Protein AF-A0A967CZX8-F1 (afdb_monomer)

Sequence (151 aa):
MRGDSVEERRFKGPIRGQLIFALLFLALSILLISQLGDQTKWIKKTKFAAQPRLWPMIALTGMVFFTGLHLWRLPRRRILQVDLQEAKRWLQVVEYCVWFIAYVWVVPNLGYLISTLIFLPALAYRAGYHNKKMMTYAAGIGFSIVVIFKS

Mean predicted aligned error: 8.64 Å

Foldseek 3Di:
DDPQDPLNVPDPDDLAQLQVVLVVQLVVLVVQLVCLVVPADADPPDDPVPGPSNVNNVVSVCSNVVSVVCNVPRSDDDDDPRSVVVVVVVVVVVVVVVLVVVLVVCCVPVNQLVSQLPSQLVVCVVVPVPDPVVSVVSNVVSNVVCVVVVD

Nearest PDB structures (foldseek):
  7nna-assembly1_A  TM=1.765E-01  e=7.119E+00  Klebsiella pneumoniae

Structure (mmCIF, N/CA/C/O backbone):
data_AF-A0A967CZX8-F1
#
_entry.id   AF-A0A967CZX8-F1
#
loop_
_atom_site.group_PDB
_atom_site.id
_atom_site.type_symbol
_atom_site.label_atom_id
_atom_site.label_alt_id
_atom_site.label_comp_id
_atom_site.label_asym_id
_atom_site.label_entity_id
_atom_site.label_seq_id
_atom_site.pdbx_PDB_ins_code
_atom_site.Cartn_x
_atom_site.Cartn_y
_atom_site.Cartn_z
_atom_site.occupancy
_atom_site.B_iso_or_equiv
_atom_site.auth_seq_id
_atom_site.auth_comp_id
_atom_site.auth_asym_id
_atom_site.auth_atom_id
_atom_site.pdbx_PDB_model_num
ATOM 1 N N . MET A 1 1 ? 23.691 14.908 -23.299 1.00 44.56 1 MET A N 1
ATOM 2 C CA . MET A 1 1 ? 24.242 15.222 -21.961 1.00 44.56 1 MET A CA 1
ATOM 3 C C . MET A 1 1 ? 23.079 15.603 -21.054 1.00 44.56 1 MET A C 1
ATOM 5 O O . MET A 1 1 ? 22.301 16.465 -21.439 1.00 44.56 1 MET A O 1
ATOM 9 N N . ARG A 1 2 ? 22.867 14.893 -19.938 1.00 56.09 2 ARG A N 1
ATOM 10 C CA . ARG A 1 2 ? 21.727 15.116 -19.029 1.00 56.09 2 ARG A CA 1
ATOM 11 C C . ARG A 1 2 ? 21.922 16.463 -18.317 1.00 56.09 2 ARG A C 1
ATOM 13 O O . ARG A 1 2 ? 22.965 16.674 -17.703 1.00 56.09 2 ARG A O 1
ATOM 20 N N . GLY A 1 3 ? 20.978 17.391 -18.475 1.00 59.34 3 GLY A N 1
ATOM 21 C CA . GLY A 1 3 ? 21.002 18.726 -17.861 1.00 59.34 3 GLY A CA 1
ATOM 22 C C . GLY A 1 3 ? 20.673 18.681 -16.370 1.00 59.34 3 GLY A C 1
ATOM 23 O O . GLY A 1 3 ? 19.701 19.297 -15.944 1.00 59.34 3 GLY A O 1
ATOM 24 N N . ASP A 1 4 ? 21.434 17.895 -15.613 1.00 65.44 4 ASP A N 1
ATOM 25 C CA . ASP A 1 4 ? 21.225 17.693 -14.181 1.00 65.44 4 ASP A CA 1
ATOM 26 C C . ASP A 1 4 ? 21.725 18.932 -13.420 1.00 65.44 4 ASP A C 1
ATOM 28 O O . ASP A 1 4 ? 22.865 19.379 -13.628 1.00 65.44 4 ASP A O 1
ATOM 32 N N . SER A 1 5 ? 20.868 19.497 -12.564 1.00 66.81 5 SER A N 1
ATOM 33 C CA . SER A 1 5 ? 21.157 20.714 -11.794 1.00 66.81 5 SER A CA 1
ATOM 34 C C . SER A 1 5 ? 22.282 20.483 -10.771 1.00 66.81 5 SER A C 1
ATOM 36 O O . SER A 1 5 ? 22.583 19.352 -10.384 1.00 66.81 5 SER A O 1
ATOM 38 N N . VAL A 1 6 ? 22.927 21.559 -10.304 1.00 69.50 6 VAL A N 1
ATOM 39 C CA . VAL A 1 6 ? 24.008 21.477 -9.297 1.00 69.50 6 VAL A CA 1
ATOM 40 C C . VAL A 1 6 ? 23.528 20.788 -8.009 1.00 69.50 6 VAL A C 1
ATOM 42 O O . VAL A 1 6 ? 24.279 20.039 -7.385 1.00 69.50 6 VAL A O 1
ATOM 45 N N . GLU A 1 7 ? 22.259 20.982 -7.646 1.00 67.69 7 GLU A N 1
ATOM 46 C CA . GLU A 1 7 ? 21.622 20.352 -6.485 1.00 67.69 7 GLU A CA 1
ATOM 47 C C . GLU A 1 7 ? 21.428 18.841 -6.667 1.00 67.69 7 GLU A C 1
ATOM 49 O O . GLU A 1 7 ? 21.712 18.074 -5.744 1.00 67.69 7 GLU A O 1
ATOM 54 N N . GLU A 1 8 ? 21.033 18.392 -7.865 1.00 64.25 8 GLU A N 1
ATOM 55 C CA . GLU A 1 8 ? 20.904 16.965 -8.192 1.00 64.25 8 GLU A CA 1
ATOM 56 C C . GLU A 1 8 ? 22.250 16.233 -8.098 1.00 64.25 8 GLU A C 1
ATOM 58 O O . GLU A 1 8 ? 22.304 15.098 -7.629 1.00 64.25 8 GLU A O 1
ATOM 63 N N . ARG A 1 9 ? 23.354 16.893 -8.474 1.00 65.12 9 ARG A N 1
ATOM 64 C CA . ARG A 1 9 ? 24.710 16.317 -8.395 1.00 65.12 9 ARG A CA 1
ATOM 65 C C . ARG A 1 9 ? 25.244 16.206 -6.967 1.00 65.12 9 ARG A C 1
ATOM 67 O O . ARG A 1 9 ? 26.110 15.374 -6.703 1.00 65.12 9 ARG A O 1
ATOM 74 N N . ARG A 1 10 ? 24.762 17.049 -6.049 1.00 71.56 10 ARG A N 1
ATOM 75 C CA . ARG A 1 10 ? 25.202 17.071 -4.643 1.00 71.56 10 ARG A CA 1
ATOM 76 C C . ARG A 1 10 ? 24.474 16.029 -3.785 1.00 71.56 10 ARG A C 1
ATOM 78 O O . ARG A 1 10 ? 24.931 15.719 -2.683 1.00 71.56 10 ARG A O 1
ATOM 85 N N . PHE A 1 11 ? 23.361 15.482 -4.272 1.00 68.81 11 PHE A N 1
ATOM 86 C CA . PHE A 1 11 ? 22.573 14.480 -3.565 1.00 68.81 11 PHE A CA 1
ATOM 87 C C . PHE A 1 11 ? 23.222 13.089 -3.665 1.00 68.81 11 PHE A C 1
ATOM 89 O O . PHE A 1 11 ? 23.353 12.526 -4.747 1.00 68.81 11 PHE A O 1
ATOM 96 N N . LYS A 1 12 ? 23.629 12.514 -2.526 1.00 63.34 12 LYS A N 1
ATOM 97 C CA . LYS A 1 12 ? 24.339 11.217 -2.461 1.00 63.34 12 LYS A CA 1
ATOM 98 C C . LYS A 1 12 ? 23.425 9.977 -2.424 1.00 63.34 12 LYS A C 1
ATOM 100 O O . LYS A 1 12 ? 23.932 8.863 -2.345 1.00 63.34 12 LYS A O 1
ATOM 105 N N . GLY A 1 13 ? 22.100 10.141 -2.451 1.00 65.06 13 GLY A N 1
ATOM 106 C CA . GLY A 1 13 ? 21.139 9.035 -2.359 1.00 65.06 13 GLY A CA 1
ATOM 107 C C . GLY A 1 13 ? 20.569 8.582 -3.711 1.00 65.06 13 GLY A C 1
ATOM 108 O O . GLY A 1 13 ? 20.690 9.297 -4.707 1.00 65.06 13 GLY A O 1
ATOM 109 N N . PRO A 1 14 ? 19.898 7.418 -3.770 1.00 65.19 14 PRO A N 1
ATOM 110 C CA . PRO A 1 14 ? 19.134 7.024 -4.948 1.00 65.19 14 PRO A CA 1
ATOM 111 C C . PRO A 1 14 ? 17.983 8.018 -5.175 1.00 65.19 14 PRO A C 1
ATOM 113 O O . PRO A 1 14 ? 17.072 8.126 -4.363 1.00 65.19 14 PRO A O 1
ATOM 116 N N . ILE A 1 15 ? 18.023 8.743 -6.295 1.00 64.62 15 ILE A N 1
ATOM 117 C CA . ILE A 1 15 ? 17.017 9.761 -6.681 1.00 64.62 15 ILE A CA 1
ATOM 118 C C . ILE A 1 15 ? 15.737 9.111 -7.259 1.00 64.62 15 ILE A C 1
ATOM 120 O O . ILE A 1 15 ? 14.802 9.786 -7.674 1.00 64.62 15 ILE A O 1
ATOM 124 N N . ARG A 1 16 ? 15.683 7.778 -7.310 1.00 70.06 16 ARG A N 1
ATOM 125 C CA . ARG A 1 16 ? 14.616 7.026 -7.977 1.00 70.06 16 ARG A CA 1
AT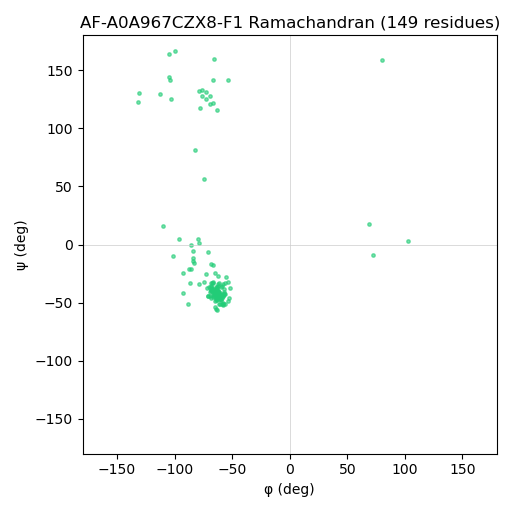OM 126 C C . ARG A 1 16 ? 13.346 7.033 -7.120 1.00 70.06 16 ARG A C 1
ATOM 128 O O . ARG A 1 16 ? 13.422 6.878 -5.903 1.00 70.06 16 ARG A O 1
ATOM 135 N N . GLY A 1 17 ? 12.204 7.322 -7.740 1.00 75.38 17 GLY A N 1
ATOM 136 C CA . GLY A 1 17 ? 10.875 7.216 -7.134 1.00 75.38 17 GLY A CA 1
ATOM 137 C C . GLY A 1 17 ? 10.532 8.281 -6.085 1.00 75.38 17 GLY A C 1
ATOM 138 O O . GLY A 1 17 ? 9.370 8.383 -5.701 1.00 75.38 17 GLY A O 1
ATOM 139 N N . GLN A 1 18 ? 11.484 9.115 -5.651 1.00 83.94 18 GLN A N 1
ATOM 140 C CA . GLN A 1 18 ? 11.313 10.039 -4.519 1.00 83.94 18 GLN A CA 1
ATOM 141 C C . GLN A 1 18 ? 10.142 11.010 -4.688 1.00 83.94 18 GLN A C 1
ATOM 143 O O . GLN A 1 18 ? 9.381 11.230 -3.749 1.00 83.94 18 GLN A O 1
ATOM 148 N N . LEU A 1 19 ? 9.966 11.574 -5.884 1.00 86.81 19 LEU A N 1
ATOM 149 C CA . LEU A 1 19 ? 8.886 12.526 -6.136 1.00 86.81 19 LEU A CA 1
ATOM 150 C C . LEU A 1 19 ? 7.512 11.849 -6.150 1.00 86.81 19 LEU A C 1
ATOM 152 O O . LEU A 1 19 ? 6.581 12.357 -5.535 1.00 86.81 19 LEU A O 1
ATOM 156 N N . ILE A 1 20 ? 7.385 10.696 -6.815 1.00 87.88 20 ILE A N 1
ATOM 157 C CA . ILE A 1 20 ? 6.126 9.937 -6.846 1.00 87.88 20 ILE A CA 1
ATOM 158 C C . ILE A 1 20 ? 5.778 9.469 -5.431 1.00 87.88 20 ILE A C 1
ATOM 160 O O . ILE A 1 20 ? 4.634 9.609 -5.010 1.00 87.88 20 ILE A O 1
ATOM 164 N N . PHE A 1 21 ? 6.769 8.988 -4.677 1.00 89.00 21 PHE A N 1
ATOM 165 C CA . PHE A 1 21 ? 6.604 8.622 -3.275 1.00 89.00 21 PHE A CA 1
ATOM 166 C C . PHE A 1 21 ? 6.116 9.804 -2.435 1.00 89.00 21 PHE A C 1
ATOM 168 O O . PHE A 1 21 ? 5.105 9.683 -1.752 1.00 89.00 21 PHE A O 1
ATOM 175 N N . ALA A 1 22 ? 6.788 10.956 -2.511 1.00 90.81 22 ALA A N 1
ATOM 176 C CA . ALA A 1 22 ? 6.424 12.137 -1.733 1.00 90.81 22 ALA A CA 1
ATOM 177 C C . ALA A 1 22 ? 5.015 12.645 -2.079 1.00 90.81 22 ALA A C 1
ATOM 179 O O . ALA A 1 22 ? 4.255 12.988 -1.175 1.00 90.81 22 ALA A O 1
ATOM 180 N N . LEU A 1 23 ? 4.643 12.650 -3.365 1.00 92.00 23 LEU A N 1
ATOM 181 C CA . LEU A 1 23 ? 3.299 13.032 -3.806 1.00 92.00 23 LEU A CA 1
ATOM 182 C C . LEU A 1 23 ? 2.232 12.053 -3.309 1.00 92.00 23 LEU A C 1
ATOM 184 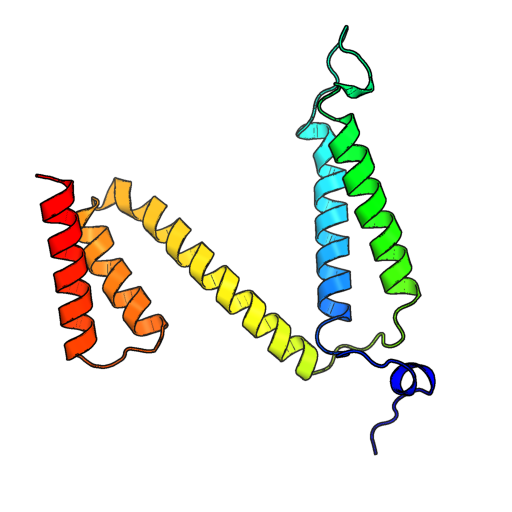O O . LEU A 1 23 ? 1.229 12.489 -2.748 1.00 92.00 23 LEU A O 1
ATOM 188 N N . LEU A 1 24 ? 2.452 10.744 -3.476 1.00 92.44 24 LEU A N 1
ATOM 189 C CA . LEU A 1 24 ? 1.526 9.715 -2.997 1.00 92.44 24 LEU A CA 1
ATOM 190 C C . LEU A 1 24 ? 1.377 9.768 -1.475 1.00 92.44 24 LEU A C 1
ATOM 192 O O . LEU A 1 24 ? 0.259 9.751 -0.968 1.00 92.44 24 LEU A O 1
ATOM 196 N N . PHE A 1 25 ? 2.486 9.877 -0.745 1.00 94.19 25 PHE A N 1
ATOM 197 C CA . PHE A 1 25 ? 2.479 9.943 0.713 1.00 94.19 25 PHE A CA 1
ATOM 198 C C . PHE A 1 25 ? 1.759 11.196 1.219 1.00 94.19 25 PHE A C 1
ATOM 200 O O . PHE A 1 25 ? 0.955 11.106 2.147 1.00 94.19 25 PHE A O 1
ATOM 207 N N . LEU A 1 26 ? 1.991 12.355 0.592 1.00 94.94 26 LEU A N 1
ATOM 208 C CA . LEU A 1 26 ? 1.295 13.591 0.942 1.00 94.94 26 LEU A CA 1
ATOM 209 C C . LEU A 1 26 ? -0.206 13.479 0.655 1.00 94.94 26 LEU A C 1
ATOM 211 O O . LEU A 1 26 ? -1.012 13.810 1.521 1.00 94.94 26 LEU A O 1
ATOM 215 N N . ALA A 1 27 ? -0.583 12.965 -0.518 1.00 95.81 27 ALA A N 1
ATOM 216 C CA . ALA A 1 27 ? -1.981 12.780 -0.897 1.00 95.81 27 ALA A CA 1
ATOM 217 C C . ALA A 1 27 ? -2.717 11.839 0.070 1.00 95.81 27 ALA A C 1
ATOM 219 O O . ALA A 1 27 ? -3.795 12.178 0.556 1.00 95.81 27 ALA A O 1
ATOM 220 N N . LEU A 1 28 ? -2.114 10.694 0.409 1.00 95.69 28 LEU A N 1
ATOM 221 C CA . LEU A 1 28 ? -2.678 9.748 1.376 1.00 95.69 28 LEU A CA 1
ATOM 222 C C . LEU A 1 28 ? -2.767 10.350 2.782 1.00 95.69 28 LEU A C 1
ATOM 224 O O . LEU A 1 28 ? -3.776 10.166 3.457 1.00 95.69 28 LEU A O 1
ATOM 228 N N . SER A 1 29 ? -1.757 11.106 3.216 1.00 95.31 29 SER A N 1
ATOM 229 C CA . SER A 1 29 ? -1.774 11.772 4.525 1.00 95.31 29 SER A CA 1
ATOM 230 C C . SER A 1 29 ? -2.876 12.835 4.612 1.00 95.31 29 SER A C 1
ATOM 232 O O . SER A 1 29 ? -3.561 12.924 5.630 1.00 95.31 29 SER A O 1
ATOM 234 N N . ILE A 1 30 ? -3.091 13.604 3.536 1.00 95.69 30 ILE A N 1
ATOM 235 C CA . ILE A 1 30 ? -4.182 14.588 3.434 1.00 95.69 30 ILE A CA 1
ATOM 236 C C . ILE A 1 30 ? -5.550 13.891 3.440 1.00 95.69 30 ILE A C 1
ATOM 238 O O . ILE A 1 30 ? -6.466 14.338 4.128 1.00 95.69 30 ILE A O 1
ATOM 242 N N . LEU A 1 31 ? -5.693 12.777 2.722 1.00 95.88 31 LEU A N 1
ATOM 243 C CA . LEU A 1 31 ? -6.924 11.985 2.729 1.00 95.88 31 LEU A CA 1
ATOM 244 C C . LEU A 1 31 ? -7.222 11.431 4.131 1.00 95.88 31 LEU A C 1
ATOM 246 O O . LEU A 1 31 ? -8.346 11.523 4.620 1.00 95.88 31 LEU A O 1
ATOM 250 N N . LEU A 1 32 ? -6.216 10.882 4.811 1.00 94.06 32 LEU A N 1
ATOM 251 C CA . LEU A 1 32 ? -6.386 10.338 6.159 1.00 94.06 32 LEU A CA 1
ATOM 252 C C . LEU A 1 32 ? -6.739 11.430 7.173 1.00 94.06 32 LEU A C 1
ATOM 254 O O . LEU A 1 32 ? -7.632 11.232 7.999 1.00 94.06 32 LEU A O 1
ATOM 258 N N . ILE A 1 33 ? -6.078 12.594 7.115 1.00 93.88 33 ILE A N 1
ATOM 259 C CA . ILE A 1 33 ? -6.379 13.690 8.046 1.00 93.88 33 ILE A CA 1
ATOM 260 C C . ILE A 1 33 ? -7.762 14.295 7.783 1.00 93.88 33 ILE A C 1
ATOM 262 O O . ILE A 1 33 ? -8.438 14.666 8.744 1.00 93.88 33 ILE A O 1
ATOM 266 N N . SER A 1 34 ? -8.231 14.330 6.527 1.00 93.44 34 SER A N 1
ATOM 267 C CA . SER A 1 34 ? -9.586 14.801 6.212 1.00 93.44 34 SER A CA 1
ATOM 268 C C . SER A 1 34 ? -10.662 13.863 6.760 1.00 93.44 34 SER A C 1
ATOM 270 O O . SER A 1 34 ? -11.713 14.326 7.190 1.00 93.44 34 SER A O 1
ATOM 272 N N . GLN A 1 35 ? -10.392 12.555 6.801 1.00 93.31 35 GLN A N 1
ATOM 273 C CA . GLN A 1 35 ? -11.315 11.547 7.339 1.00 93.31 35 GLN A CA 1
ATOM 274 C C . GLN A 1 35 ? -11.233 11.384 8.864 1.00 93.31 35 GLN A C 1
ATOM 276 O O . GLN A 1 35 ? -12.101 10.755 9.471 1.00 93.31 35 GLN A O 1
ATOM 281 N N . LEU A 1 36 ? -10.222 11.965 9.516 1.00 89.06 36 LEU A N 1
ATOM 282 C CA . LEU A 1 36 ? -10.005 11.827 10.958 1.00 89.06 36 LEU A CA 1
ATOM 283 C C . LEU A 1 36 ? -11.230 12.265 11.782 1.00 89.06 36 LEU A C 1
ATOM 285 O O . LEU A 1 36 ? -11.497 11.703 12.845 1.00 89.06 36 LEU A O 1
ATOM 289 N N . GLY A 1 37 ? -11.964 13.266 11.285 1.00 84.75 37 GLY A N 1
ATOM 290 C CA . GLY A 1 37 ? -13.190 13.782 11.892 1.00 84.75 37 GLY A CA 1
ATOM 291 C C . GLY A 1 37 ? -14.282 12.735 12.063 1.00 84.75 37 GLY A C 1
ATOM 292 O O . GLY A 1 37 ? -14.875 12.649 13.139 1.00 84.75 37 GLY A O 1
ATOM 293 N N . ASP A 1 38 ? -14.478 11.927 11.027 1.00 86.19 38 ASP A N 1
ATOM 294 C CA . ASP A 1 38 ? -15.562 10.951 10.940 1.00 86.19 38 ASP A CA 1
ATOM 295 C C . ASP A 1 38 ? -15.172 9.614 11.578 1.00 86.19 38 ASP A C 1
ATOM 297 O O . ASP A 1 38 ? -16.005 8.942 12.186 1.00 86.19 38 ASP A O 1
ATOM 301 N N . GLN A 1 39 ? -13.888 9.248 11.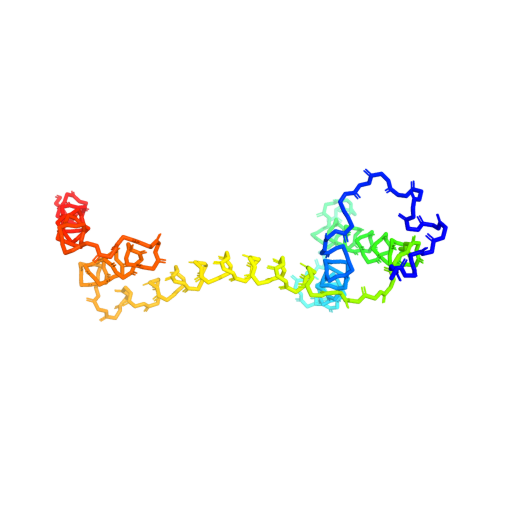491 1.00 87.44 39 GLN A N 1
ATOM 302 C CA . GLN A 1 39 ? -13.377 7.964 11.982 1.00 87.44 39 GLN A CA 1
ATOM 303 C C . GLN A 1 39 ? -13.005 7.981 13.472 1.00 87.44 39 GLN A C 1
ATOM 305 O O . GLN A 1 39 ? -12.938 6.926 14.102 1.00 87.44 39 GLN A O 1
ATOM 310 N N . THR A 1 40 ? -12.760 9.156 14.070 1.00 85.69 40 THR A N 1
ATOM 311 C CA . THR A 1 40 ? -12.346 9.255 15.481 1.00 85.69 40 THR A CA 1
ATOM 312 C C . THR A 1 40 ? -13.168 10.270 16.273 1.00 85.69 40 THR A C 1
ATOM 314 O O . THR A 1 40 ? -13.324 11.436 15.898 1.00 85.69 40 THR A O 1
ATOM 317 N N . LYS A 1 41 ? -13.669 9.831 17.432 1.00 82.69 41 LYS A N 1
ATOM 318 C CA . LYS A 1 41 ? -14.491 10.649 18.332 1.00 82.69 41 LYS A CA 1
ATOM 319 C C . LYS A 1 41 ? -13.692 11.101 19.550 1.00 82.69 41 LYS A C 1
ATOM 321 O O . LYS A 1 41 ? -12.876 10.357 20.089 1.00 82.69 41 LYS A O 1
ATOM 326 N N . TRP A 1 42 ? -13.976 12.317 20.006 1.00 82.88 42 TRP A N 1
ATOM 327 C CA . TRP A 1 42 ? -13.561 12.778 21.328 1.00 82.88 42 TRP A CA 1
ATOM 328 C C . TRP A 1 42 ? -14.502 12.198 22.380 1.00 82.88 42 TRP A C 1
ATOM 330 O O . TRP A 1 42 ? -15.724 12.273 22.234 1.00 82.88 42 TRP A O 1
ATOM 340 N N . ILE A 1 43 ? -13.937 11.633 23.444 1.00 85.38 43 ILE A N 1
ATOM 341 C CA . ILE A 1 43 ? -14.708 11.015 24.523 1.00 85.38 43 ILE A CA 1
ATOM 342 C C . ILE A 1 43 ? -14.725 11.967 25.719 1.00 85.38 43 ILE A C 1
ATOM 344 O O . ILE A 1 43 ? -13.682 12.409 26.210 1.00 85.38 43 ILE A O 1
ATOM 348 N N . LYS A 1 44 ? -15.926 12.305 26.202 1.00 80.19 44 LYS A N 1
ATOM 349 C CA . LYS A 1 44 ? -16.089 13.133 27.405 1.00 80.19 44 LYS A CA 1
ATOM 350 C C . LYS A 1 44 ? -15.576 12.363 28.630 1.00 80.19 44 LYS A C 1
ATOM 352 O O . LYS A 1 44 ? -15.830 11.172 28.750 1.00 80.19 44 LYS A O 1
ATOM 357 N N . LYS A 1 45 ? -14.921 13.064 29.565 1.00 81.69 45 LYS A N 1
ATOM 358 C CA . LYS A 1 45 ? -14.364 12.518 30.826 1.00 81.69 45 LYS A CA 1
ATOM 359 C C . LYS A 1 45 ? -13.155 11.574 30.678 1.00 81.69 45 LYS A C 1
ATOM 361 O O . LYS A 1 45 ? -12.798 10.892 31.632 1.00 81.69 45 LYS A O 1
ATOM 366 N N . THR A 1 46 ? -12.474 11.579 29.534 1.00 81.50 46 THR A N 1
ATOM 367 C CA . THR A 1 46 ? -11.204 10.856 29.342 1.00 81.50 46 THR A CA 1
ATOM 368 C C . THR A 1 46 ? -10.021 11.827 29.368 1.00 81.50 46 THR A C 1
ATOM 370 O O . THR A 1 46 ? -10.109 12.938 28.840 1.00 81.50 46 THR A O 1
ATOM 373 N N . LYS A 1 47 ? -8.900 11.417 29.981 1.00 84.62 47 LYS A N 1
ATOM 374 C CA . LYS A 1 47 ? -7.652 12.203 30.020 1.00 84.62 47 LYS A CA 1
ATOM 375 C C . LYS A 1 47 ? -7.221 12.595 28.605 1.00 84.62 47 LYS A C 1
ATOM 377 O O . LYS A 1 47 ? -7.308 11.770 27.703 1.00 84.62 47 LYS A O 1
ATOM 382 N N . PHE A 1 48 ? -6.700 13.810 28.426 1.00 81.81 48 PHE A N 1
ATOM 383 C CA . PHE A 1 48 ? -6.342 14.360 27.110 1.00 81.81 48 PHE A CA 1
ATOM 384 C C . PHE A 1 48 ? -5.405 13.442 26.305 1.00 81.81 48 PHE A C 1
ATOM 386 O O . PHE A 1 48 ? -5.723 13.088 25.177 1.00 81.81 48 PHE A O 1
ATOM 393 N N . ALA A 1 49 ? -4.321 12.949 26.912 1.00 85.00 49 ALA A N 1
ATOM 394 C CA . ALA A 1 49 ? -3.374 12.031 26.264 1.00 85.00 49 ALA A CA 1
ATOM 395 C C . ALA A 1 49 ? -3.940 10.626 25.963 1.00 85.00 49 ALA A C 1
ATOM 397 O O . ALA A 1 49 ? -3.363 9.892 25.167 1.00 85.00 49 ALA A O 1
ATOM 398 N N . ALA A 1 50 ? -5.057 10.247 26.590 1.00 84.19 50 ALA A N 1
ATOM 399 C CA . ALA A 1 50 ? -5.751 8.982 26.348 1.00 84.19 50 ALA A CA 1
ATOM 400 C C . ALA A 1 50 ? -6.906 9.134 25.342 1.00 84.19 50 ALA A C 1
ATOM 402 O O . ALA A 1 50 ? -7.667 8.194 25.121 1.00 84.19 50 ALA A O 1
ATOM 403 N N . GLN A 1 51 ? -7.071 10.321 24.750 1.00 86.62 51 GLN A N 1
ATOM 404 C CA . GLN A 1 51 ? -8.108 10.556 23.758 1.00 86.62 51 GLN A CA 1
ATOM 405 C C . GLN A 1 51 ? -7.777 9.783 22.474 1.00 86.62 51 GLN A C 1
ATOM 407 O O . GLN A 1 51 ? -6.691 9.983 21.920 1.00 86.62 51 GLN A O 1
ATOM 412 N N . PRO A 1 52 ? -8.710 8.970 21.943 1.00 86.00 52 PRO A N 1
ATOM 413 C CA . PRO A 1 52 ? -8.475 8.160 20.744 1.00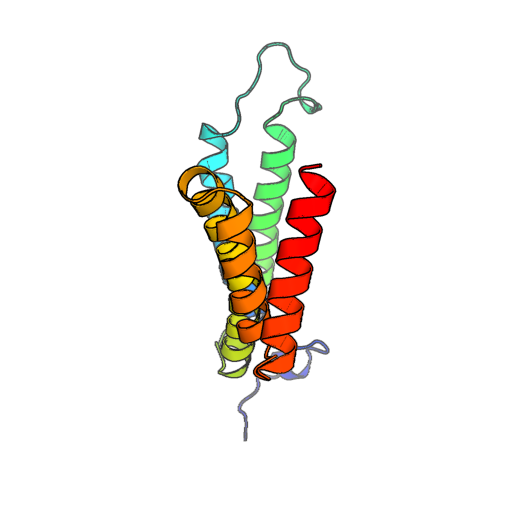 86.00 52 PRO A CA 1
ATOM 414 C C . PRO A 1 52 ? -8.014 8.971 19.529 1.00 86.00 52 PRO A C 1
ATOM 416 O O . PRO A 1 52 ? -7.303 8.463 18.671 1.00 86.00 52 PRO A O 1
ATOM 419 N N . ARG A 1 53 ? -8.408 10.246 19.461 1.00 89.12 53 ARG A N 1
ATOM 420 C CA . ARG A 1 53 ? -8.115 11.146 18.345 1.00 89.12 53 ARG A CA 1
ATOM 421 C C . ARG A 1 53 ? -6.784 11.894 18.465 1.00 89.12 53 ARG A C 1
ATOM 423 O O . ARG A 1 53 ? -6.269 12.350 17.447 1.00 89.12 53 ARG A O 1
ATOM 430 N N . LEU A 1 54 ? -6.215 12.026 19.665 1.00 90.88 54 LEU A N 1
ATOM 431 C CA . LEU A 1 54 ? -5.054 12.894 19.893 1.00 90.88 54 LEU A CA 1
ATOM 432 C C . LEU A 1 54 ? -3.818 12.418 19.123 1.00 90.88 54 LEU A C 1
ATOM 434 O O . LEU A 1 54 ? -3.257 13.171 18.331 1.00 90.88 54 LEU A O 1
ATOM 438 N N . TRP A 1 55 ? -3.414 11.163 19.318 1.00 91.56 55 TRP A N 1
ATOM 439 C CA . TRP A 1 55 ? -2.210 10.627 18.679 1.00 91.56 55 TRP A CA 1
ATOM 440 C C . TRP A 1 55 ? -2.338 10.518 17.157 1.00 91.56 55 TRP A C 1
ATOM 442 O O . TRP A 1 55 ? -1.417 10.969 16.473 1.00 91.56 55 TRP A O 1
ATOM 452 N N . PRO A 1 56 ? -3.468 10.032 16.597 1.00 92.44 56 PRO A N 1
ATOM 453 C CA . PRO A 1 56 ? -3.696 10.083 15.157 1.00 92.44 56 PRO A CA 1
ATOM 454 C C . PRO A 1 56 ? -3.623 11.503 14.591 1.00 92.44 56 PRO A C 1
ATOM 456 O O . PRO A 1 56 ? -3.015 11.708 13.544 1.00 92.44 56 PRO A O 1
ATOM 459 N N . MET A 1 57 ? -4.179 12.500 15.290 1.00 92.56 57 MET A N 1
ATOM 460 C CA . MET A 1 57 ? -4.123 13.895 14.844 1.00 92.56 57 MET A CA 1
ATOM 461 C C . MET A 1 57 ? -2.687 14.418 14.791 1.00 92.56 57 MET A C 1
ATOM 463 O O . MET A 1 57 ? -2.294 14.999 13.780 1.00 92.56 57 MET A O 1
ATOM 467 N N . ILE A 1 58 ? -1.900 14.201 15.849 1.00 94.19 58 ILE A N 1
ATOM 468 C CA . ILE A 1 58 ? -0.500 14.647 15.911 1.00 94.19 58 ILE A CA 1
ATOM 469 C C . ILE A 1 58 ? 0.325 13.952 14.825 1.00 94.19 58 ILE A C 1
ATOM 471 O O . ILE A 1 58 ? 1.057 14.618 14.092 1.00 94.19 58 ILE A O 1
ATOM 475 N N . ALA A 1 59 ? 0.172 12.633 14.684 1.00 93.81 59 ALA A N 1
ATOM 476 C CA . ALA A 1 59 ? 0.900 11.849 13.695 1.00 93.81 59 ALA A CA 1
ATOM 477 C C . ALA A 1 59 ? 0.589 12.312 12.264 1.00 93.81 59 ALA A C 1
ATOM 479 O O . ALA A 1 59 ? 1.511 12.626 11.515 1.00 93.81 59 ALA A O 1
ATOM 480 N N . LEU A 1 60 ? -0.693 12.425 11.901 1.00 94.94 60 LEU A N 1
ATOM 481 C CA . LEU A 1 60 ? -1.107 12.845 10.559 1.00 94.94 60 LEU A CA 1
ATOM 482 C C . LEU A 1 60 ? -0.725 14.298 10.261 1.00 94.94 60 LEU A C 1
ATOM 484 O O . LEU A 1 60 ? -0.269 14.593 9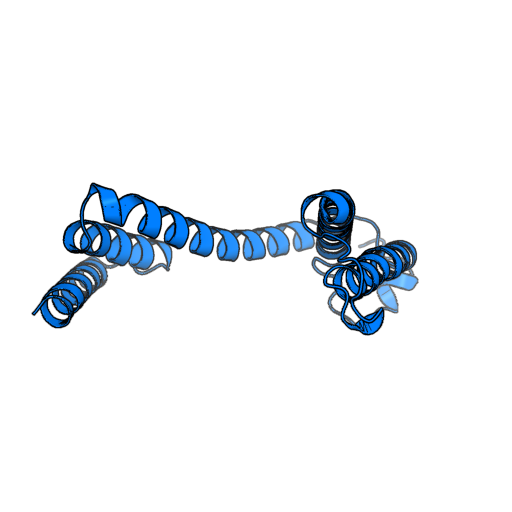.158 1.00 94.94 60 LEU A O 1
ATOM 488 N N . THR A 1 61 ? -0.841 15.197 11.243 1.00 94.62 61 THR A N 1
ATOM 489 C CA . THR A 1 61 ? -0.389 16.590 11.090 1.00 94.62 61 THR A CA 1
ATOM 490 C C . THR A 1 61 ? 1.114 16.640 10.824 1.00 94.62 61 THR A C 1
ATOM 492 O O . THR A 1 61 ? 1.554 17.328 9.904 1.00 94.62 61 THR A O 1
ATOM 495 N N . GLY A 1 62 ? 1.900 15.862 11.578 1.00 95.75 62 GLY A N 1
ATOM 496 C CA . GLY A 1 62 ? 3.335 15.721 11.352 1.00 95.75 62 GLY A CA 1
ATOM 497 C C . GLY A 1 62 ? 3.648 15.177 9.959 1.00 95.75 62 GLY A C 1
ATOM 498 O O . GLY A 1 62 ? 4.465 15.760 9.251 1.00 95.75 62 GLY A O 1
ATOM 499 N N . MET A 1 63 ? 2.968 14.111 9.530 1.00 95.88 63 MET A N 1
ATOM 500 C CA . MET A 1 63 ? 3.140 13.528 8.195 1.00 95.88 63 MET A CA 1
ATOM 501 C C . MET A 1 63 ? 2.869 14.553 7.087 1.00 95.88 63 MET A C 1
ATOM 503 O O . MET A 1 63 ? 3.728 14.759 6.234 1.00 95.88 63 MET A O 1
ATOM 507 N N . VAL A 1 64 ? 1.737 15.264 7.125 1.00 95.50 64 VAL A N 1
ATOM 508 C CA . VAL A 1 64 ? 1.413 16.296 6.123 1.00 95.50 64 VAL A CA 1
ATOM 509 C C . VAL A 1 64 ? 2.457 17.416 6.123 1.00 95.50 64 VAL A C 1
ATOM 511 O O . VAL A 1 64 ? 2.956 17.795 5.063 1.00 95.50 64 VAL A O 1
ATOM 514 N N . PHE A 1 65 ? 2.826 17.923 7.302 1.00 95.88 65 PHE A N 1
ATOM 515 C CA . PHE A 1 65 ? 3.772 19.028 7.432 1.00 95.88 65 PHE A CA 1
ATOM 516 C C . PHE A 1 65 ? 5.179 18.656 6.944 1.00 95.88 65 PHE A C 1
ATOM 518 O O . PHE A 1 65 ? 5.737 19.330 6.076 1.00 95.88 65 PHE A O 1
ATOM 525 N N . PHE A 1 66 ? 5.752 17.564 7.458 1.00 95.12 66 PHE A N 1
ATOM 526 C CA . PHE A 1 66 ? 7.109 17.150 7.104 1.00 95.12 66 PHE A CA 1
ATOM 527 C C . PHE A 1 66 ? 7.209 16.680 5.656 1.00 95.12 66 PHE A C 1
ATOM 529 O O . PHE A 1 66 ? 8.197 16.994 4.992 1.00 95.12 66 PHE A O 1
ATOM 536 N N . THR A 1 67 ? 6.193 15.998 5.124 1.00 92.50 67 THR A N 1
ATOM 537 C CA . THR A 1 67 ? 6.187 15.623 3.706 1.00 92.50 67 THR A CA 1
ATOM 538 C C . THR A 1 67 ? 6.005 16.839 2.804 1.00 92.50 67 THR A C 1
ATOM 540 O O . THR A 1 67 ? 6.673 16.921 1.774 1.00 92.50 67 THR A O 1
ATOM 543 N N . GLY A 1 68 ? 5.196 17.826 3.200 1.00 92.69 68 GLY A N 1
ATOM 544 C CA . GLY A 1 68 ? 5.103 19.107 2.495 1.00 92.69 68 GLY A CA 1
ATOM 545 C C . GLY A 1 68 ? 6.451 19.835 2.436 1.00 92.69 68 GLY A C 1
ATOM 546 O O . GLY A 1 68 ? 6.888 20.256 1.363 1.00 92.69 68 GLY A O 1
ATOM 547 N N . LEU A 1 69 ? 7.168 19.902 3.564 1.00 92.94 69 LEU A N 1
ATOM 548 C CA . LEU A 1 69 ? 8.528 20.453 3.615 1.00 92.94 69 LEU A CA 1
ATOM 549 C C . LEU A 1 69 ? 9.526 19.641 2.779 1.00 92.94 69 LEU A C 1
ATOM 551 O O . LEU A 1 69 ? 10.383 20.222 2.111 1.00 92.94 69 LEU A O 1
ATOM 555 N N . HIS A 1 70 ? 9.420 18.312 2.794 1.00 90.00 70 HIS A N 1
ATOM 556 C CA . HIS A 1 70 ? 10.261 17.432 1.986 1.00 90.00 70 HIS A CA 1
ATOM 557 C C . HIS A 1 70 ? 10.047 17.672 0.487 1.00 90.00 70 HIS A C 1
ATOM 559 O O . HIS A 1 70 ? 11.019 17.811 -0.253 1.00 90.00 70 HIS A O 1
ATOM 565 N N . LEU A 1 71 ? 8.791 17.809 0.052 1.00 88.25 71 LEU A N 1
ATOM 566 C CA . LEU A 1 71 ? 8.441 18.132 -1.330 1.00 88.25 71 LEU A CA 1
ATOM 567 C C . LEU A 1 71 ? 8.947 19.529 -1.730 1.00 88.25 71 LEU A C 1
ATOM 569 O O . LEU A 1 71 ? 9.415 19.723 -2.854 1.00 88.25 71 LEU A O 1
ATOM 573 N N . TRP A 1 72 ? 8.910 20.498 -0.808 1.00 87.06 72 TRP A N 1
ATOM 574 C CA . TRP A 1 72 ? 9.477 21.826 -1.049 1.00 87.06 72 TRP A CA 1
ATOM 575 C C . TRP A 1 72 ? 10.995 21.752 -1.251 1.00 87.06 72 TRP A C 1
ATOM 577 O O . TRP A 1 72 ? 11.498 22.285 -2.243 1.00 87.06 72 TRP A O 1
ATOM 587 N N . ARG A 1 73 ? 11.715 21.044 -0.374 1.00 86.44 73 ARG A N 1
ATOM 588 C CA . ARG A 1 73 ? 13.179 20.888 -0.438 1.00 86.44 73 ARG A CA 1
ATOM 589 C C . ARG A 1 73 ? 13.670 19.853 -1.451 1.00 86.44 73 ARG A C 1
ATOM 591 O O . ARG A 1 73 ? 14.867 19.575 -1.489 1.00 86.44 73 ARG A O 1
ATOM 598 N N . LEU A 1 74 ? 12.782 19.259 -2.244 1.00 82.44 74 LEU A N 1
ATOM 599 C CA . LEU A 1 74 ? 13.172 18.207 -3.170 1.00 82.44 74 LEU A CA 1
ATOM 600 C C . LEU A 1 74 ? 14.084 18.790 -4.270 1.00 82.44 74 LEU A C 1
ATOM 602 O O . LEU A 1 74 ? 13.639 19.683 -4.997 1.00 82.44 74 LEU A O 1
ATOM 606 N N . PRO A 1 75 ? 15.322 18.280 -4.436 1.00 74.44 75 PRO A N 1
ATOM 607 C CA . PRO A 1 75 ? 16.293 18.821 -5.398 1.00 74.44 75 PRO A CA 1
ATOM 608 C C . PRO A 1 75 ? 15.860 18.610 -6.856 1.00 74.44 75 PRO A C 1
ATOM 610 O O . PRO A 1 75 ? 16.350 19.270 -7.770 1.00 74.44 75 PRO A O 1
ATOM 613 N N . ARG A 1 76 ? 14.918 17.685 -7.080 1.00 75.75 76 ARG A N 1
ATOM 614 C CA . ARG A 1 76 ? 14.392 17.305 -8.389 1.00 75.75 76 ARG A CA 1
ATOM 615 C C . ARG A 1 76 ? 12.871 17.280 -8.370 1.00 75.75 76 ARG A C 1
ATOM 617 O O . ARG A 1 76 ? 12.277 16.504 -7.630 1.00 75.75 76 ARG A O 1
ATOM 624 N N . ARG A 1 77 ? 12.237 18.060 -9.253 1.00 77.31 77 ARG A N 1
ATOM 625 C CA . ARG A 1 77 ? 10.766 18.132 -9.395 1.00 77.31 77 ARG A CA 1
ATOM 626 C C . ARG A 1 77 ? 10.202 17.531 -10.688 1.00 77.31 77 ARG A C 1
ATOM 628 O O . ARG A 1 77 ? 9.067 17.807 -11.059 1.00 77.31 77 ARG A O 1
ATOM 635 N N . ARG A 1 78 ? 10.991 16.729 -11.406 1.00 80.19 78 ARG A N 1
ATOM 636 C CA . ARG A 1 78 ? 10.599 16.131 -12.695 1.00 80.19 78 ARG A CA 1
ATOM 637 C C . ARG A 1 78 ? 10.457 14.620 -12.574 1.00 80.19 78 ARG A C 1
ATOM 639 O O . ARG A 1 78 ? 11.405 13.975 -12.133 1.00 80.19 78 ARG A O 1
ATOM 646 N N . ILE A 1 79 ? 9.327 14.089 -13.044 1.00 79.81 79 ILE A N 1
ATOM 647 C CA . ILE A 1 79 ? 9.084 12.646 -13.173 1.00 79.81 79 ILE A CA 1
ATOM 648 C C . ILE A 1 79 ? 9.907 12.106 -14.345 1.00 79.81 79 ILE A C 1
ATOM 650 O O . ILE A 1 79 ? 9.796 12.595 -15.472 1.00 79.81 79 ILE A O 1
ATOM 654 N N . LEU A 1 80 ? 10.728 11.093 -14.087 1.00 81.19 80 LEU A N 1
ATOM 655 C CA . LEU A 1 80 ? 11.442 10.338 -15.111 1.00 81.19 80 LEU A CA 1
ATOM 656 C C . LEU A 1 80 ? 10.815 8.963 -15.348 1.00 81.19 80 LEU A C 1
ATOM 658 O O . LEU A 1 80 ? 10.134 8.394 -14.500 1.00 81.19 80 LEU A O 1
ATOM 662 N N . GLN A 1 81 ? 11.189 8.357 -16.476 1.00 79.69 81 GLN A N 1
ATOM 663 C CA . GLN A 1 81 ? 10.907 6.949 -16.776 1.00 79.69 81 GLN A CA 1
ATOM 664 C C . GLN A 1 81 ? 11.390 5.989 -15.676 1.00 79.69 81 GLN A C 1
ATOM 666 O O . GLN A 1 81 ? 10.767 4.962 -15.435 1.00 79.69 81 GLN A O 1
ATOM 671 N N . VAL A 1 82 ? 12.485 6.320 -14.984 1.00 80.38 82 VAL A N 1
ATOM 672 C CA . VAL A 1 82 ? 13.009 5.499 -13.880 1.00 80.38 82 VAL A CA 1
ATOM 673 C C . VAL A 1 82 ? 12.055 5.501 -12.682 1.00 80.38 82 VAL A C 1
ATOM 675 O O . VAL A 1 82 ? 11.853 4.455 -12.073 1.00 80.38 82 VAL A O 1
ATOM 678 N N . ASP A 1 83 ? 11.416 6.637 -12.394 1.00 83.69 83 ASP A N 1
ATOM 679 C CA . ASP A 1 83 ? 10.447 6.757 -11.299 1.00 83.69 83 ASP A CA 1
ATOM 680 C C . ASP A 1 83 ? 9.179 5.957 -11.613 1.00 83.69 83 ASP A C 1
ATOM 682 O O . ASP A 1 83 ? 8.647 5.260 -10.752 1.00 83.69 83 ASP A O 1
ATOM 686 N N . LEU A 1 84 ? 8.732 5.982 -12.874 1.00 83.31 84 LEU A N 1
ATOM 687 C CA . LEU A 1 84 ? 7.591 5.184 -13.334 1.00 83.31 84 LEU A CA 1
ATOM 688 C C . LEU A 1 84 ? 7.864 3.676 -13.259 1.00 83.31 84 LEU A C 1
ATOM 690 O O . LEU A 1 84 ? 6.977 2.904 -12.897 1.00 83.31 84 LEU A O 1
ATOM 694 N N . GLN A 1 85 ? 9.086 3.240 -13.576 1.00 85.31 85 GLN A N 1
ATOM 695 C CA . GLN A 1 85 ? 9.471 1.832 -13.435 1.00 85.31 85 GLN A CA 1
ATOM 696 C C . GLN A 1 85 ? 9.426 1.370 -11.979 1.00 85.31 85 GLN A C 1
ATOM 698 O O . GLN A 1 85 ? 9.028 0.238 -11.707 1.00 85.31 85 GLN A O 1
ATOM 703 N N . GLU A 1 86 ? 9.820 2.231 -11.045 1.00 86.94 86 GLU A N 1
ATOM 704 C CA . GLU A 1 86 ? 9.756 1.931 -9.619 1.00 86.94 86 GLU A CA 1
ATOM 705 C C . GLU A 1 86 ? 8.313 1.916 -9.106 1.00 86.94 86 GLU A C 1
ATOM 707 O O . GLU A 1 86 ? 7.906 0.944 -8.470 1.00 86.94 86 GLU A O 1
ATOM 712 N N . ALA A 1 87 ? 7.496 2.894 -9.507 1.00 86.81 87 ALA A N 1
ATOM 713 C CA . ALA A 1 87 ? 6.064 2.902 -9.216 1.00 86.81 87 ALA A CA 1
ATOM 714 C C . ALA A 1 87 ? 5.358 1.639 -9.743 1.00 86.81 87 ALA A C 1
ATOM 716 O O . ALA A 1 87 ? 4.511 1.061 -9.061 1.00 86.81 87 ALA A O 1
ATOM 717 N N . LYS A 1 88 ? 5.754 1.142 -10.922 1.00 87.94 88 LYS A N 1
ATOM 718 C CA . LYS A 1 88 ? 5.243 -0.124 -11.464 1.00 87.94 88 LYS A CA 1
ATOM 719 C C . LYS A 1 88 ? 5.605 -1.323 -10.582 1.00 87.94 88 LYS A C 1
ATOM 721 O O . LYS A 1 88 ? 4.782 -2.221 -10.436 1.00 87.94 88 LYS A O 1
ATOM 726 N N . ARG A 1 89 ? 6.796 -1.349 -9.971 1.00 87.62 89 ARG A N 1
ATOM 727 C CA . ARG A 1 89 ? 7.161 -2.400 -9.000 1.00 87.62 89 ARG A CA 1
ATOM 728 C C . ARG A 1 89 ? 6.329 -2.302 -7.729 1.00 87.62 89 ARG A C 1
ATOM 730 O O . ARG A 1 89 ? 5.911 -3.329 -7.211 1.00 87.62 89 ARG A O 1
ATOM 737 N N . TRP A 1 90 ? 6.040 -1.094 -7.248 1.00 89.12 90 TRP A N 1
ATOM 738 C CA . TRP A 1 90 ? 5.138 -0.926 -6.104 1.00 89.12 90 TRP A CA 1
ATOM 739 C C . TRP A 1 90 ? 3.739 -1.466 -6.414 1.00 89.12 90 TRP A C 1
ATOM 741 O O . TRP A 1 90 ? 3.158 -2.176 -5.597 1.00 89.12 90 TRP A O 1
ATOM 751 N N . LEU A 1 91 ? 3.236 -1.222 -7.627 1.00 89.38 91 LEU A N 1
ATOM 752 C CA . LEU A 1 91 ? 1.944 -1.744 -8.075 1.00 89.38 91 LEU A CA 1
ATOM 753 C C . LEU A 1 91 ? 1.916 -3.281 -8.108 1.00 89.38 91 LEU A C 1
ATOM 755 O O . LEU A 1 91 ? 0.902 -3.871 -7.751 1.00 89.38 91 LEU A O 1
ATOM 759 N N . GLN A 1 92 ? 3.034 -3.941 -8.433 1.00 88.50 92 GLN A N 1
ATOM 760 C CA . GLN A 1 92 ? 3.129 -5.407 -8.360 1.00 88.50 92 GLN A CA 1
ATOM 761 C C . GLN A 1 92 ? 2.919 -5.943 -6.937 1.00 88.50 92 GLN A C 1
ATOM 763 O O . GLN A 1 92 ? 2.365 -7.023 -6.781 1.00 88.50 92 GLN A O 1
ATOM 768 N N . VAL A 1 93 ? 3.323 -5.210 -5.895 1.00 90.19 93 VAL A N 1
ATOM 769 C CA . VAL A 1 93 ? 3.047 -5.613 -4.504 1.00 90.19 93 VAL A CA 1
ATOM 770 C C . VAL A 1 93 ? 1.553 -5.492 -4.205 1.00 90.19 93 VAL A C 1
ATOM 772 O O . VAL A 1 93 ? 0.955 -6.414 -3.654 1.00 90.19 93 VAL A O 1
ATOM 775 N N . VAL A 1 94 ? 0.936 -4.385 -4.628 1.00 91.88 94 VAL A N 1
ATOM 776 C CA . VAL A 1 94 ? -0.511 -4.158 -4.477 1.00 91.88 94 VAL A CA 1
ATOM 777 C C . VAL A 1 94 ? -1.317 -5.237 -5.201 1.00 91.88 94 VAL A C 1
ATOM 779 O O . VAL A 1 94 ? -2.335 -5.689 -4.685 1.00 91.88 94 VAL A O 1
ATOM 782 N N . GLU A 1 95 ? -0.844 -5.710 -6.351 1.00 93.50 95 GLU A N 1
ATOM 783 C CA . GLU A 1 95 ? -1.465 -6.811 -7.088 1.00 93.50 95 GLU A CA 1
ATOM 784 C C . GLU A 1 95 ? -1.594 -8.085 -6.238 1.00 93.50 95 GLU A C 1
ATOM 786 O O . GLU A 1 95 ? -2.656 -8.703 -6.230 1.00 93.50 95 GLU A O 1
ATOM 791 N N . TYR A 1 96 ? -0.569 -8.459 -5.464 1.00 91.44 96 TYR A N 1
ATOM 792 C CA . TYR A 1 96 ? -0.659 -9.616 -4.562 1.00 91.44 96 TYR A CA 1
ATOM 793 C C . TYR A 1 96 ? -1.644 -9.390 -3.407 1.00 91.44 96 TYR A C 1
ATOM 795 O O . TYR A 1 96 ? -2.346 -10.323 -3.012 1.00 91.44 96 TYR A O 1
ATOM 803 N N . CYS A 1 97 ? -1.773 -8.157 -2.907 1.00 93.25 97 CYS A N 1
ATOM 804 C CA . CYS A 1 97 ? -2.831 -7.817 -1.951 1.00 93.25 97 CYS A CA 1
ATOM 805 C C . CYS A 1 97 ? -4.224 -7.995 -2.574 1.00 93.25 97 CYS A C 1
ATOM 807 O O . CYS A 1 97 ? -5.127 -8.521 -1.925 1.00 93.25 97 CYS A O 1
ATOM 809 N N . VAL A 1 98 ? -4.399 -7.611 -3.843 1.00 94.69 98 VAL A N 1
ATOM 810 C CA . VAL A 1 98 ? -5.658 -7.809 -4.580 1.00 94.69 98 VAL A CA 1
ATOM 811 C C . VAL A 1 98 ? -5.954 -9.296 -4.777 1.00 94.69 98 VAL A C 1
ATOM 813 O O . VAL A 1 98 ? -7.089 -9.708 -4.550 1.00 94.69 98 VAL A O 1
ATOM 816 N N . TRP A 1 99 ? -4.952 -10.118 -5.113 1.00 94.38 99 TRP A N 1
ATOM 817 C CA . TRP A 1 99 ? -5.108 -11.578 -5.170 1.00 94.38 99 TRP A CA 1
ATOM 818 C C . TRP A 1 99 ? -5.616 -12.156 -3.846 1.00 94.38 99 TRP A C 1
ATOM 820 O O . TRP A 1 99 ? -6.510 -13.001 -3.850 1.00 94.38 99 TRP A O 1
ATOM 830 N N . PHE A 1 100 ? -5.092 -11.678 -2.716 1.00 92.44 100 PHE A N 1
ATOM 831 C CA . PHE A 1 100 ? -5.553 -12.106 -1.398 1.00 92.44 100 PHE A CA 1
ATOM 832 C C . PHE A 1 100 ? -6.996 -11.668 -1.106 1.00 92.44 100 PHE A C 1
ATOM 834 O O . PHE A 1 100 ? -7.803 -12.482 -0.664 1.00 92.44 100 PHE A O 1
ATOM 841 N N . ILE A 1 101 ? -7.354 -10.412 -1.394 1.00 95.12 101 ILE A N 1
ATOM 842 C CA . ILE A 1 101 ? -8.730 -9.916 -1.211 1.00 95.12 101 ILE A CA 1
ATOM 843 C C . ILE A 1 101 ? -9.710 -10.718 -2.076 1.00 95.12 101 ILE A C 1
ATOM 845 O O . ILE A 1 101 ? -10.750 -11.156 -1.583 1.00 95.12 101 ILE A O 1
ATOM 849 N N . ALA A 1 102 ? -9.357 -10.962 -3.340 1.00 95.06 102 ALA A N 1
ATOM 850 C CA . ALA A 1 102 ? -10.154 -11.776 -4.249 1.00 95.06 102 ALA A CA 1
ATOM 851 C C . ALA A 1 102 ? -10.331 -13.202 -3.712 1.00 95.06 102 ALA A C 1
ATOM 853 O O . ALA A 1 102 ? -11.445 -13.720 -3.713 1.00 95.06 102 ALA A O 1
ATOM 854 N N . TYR A 1 103 ? -9.267 -13.814 -3.186 1.00 92.38 103 TYR A N 1
ATOM 855 C CA . TYR A 1 103 ? -9.347 -15.126 -2.550 1.00 92.38 103 TYR A CA 1
ATOM 856 C C . TYR A 1 103 ? -10.334 -15.129 -1.374 1.00 92.38 103 TYR A C 1
ATOM 858 O O . TYR A 1 103 ? -11.250 -15.949 -1.345 1.00 92.38 103 TYR A O 1
ATOM 866 N N . VAL A 1 104 ? -10.209 -14.174 -0.446 1.00 93.44 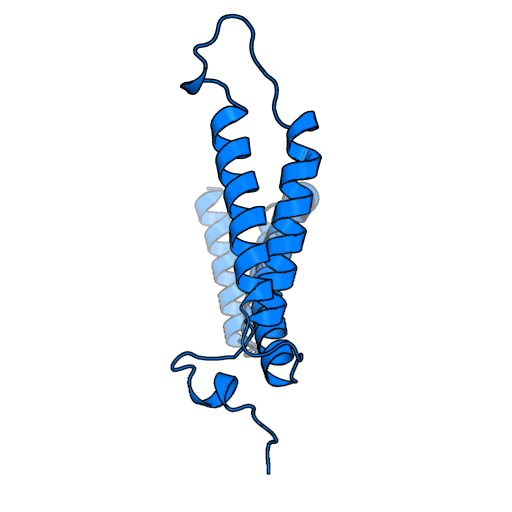104 VAL A N 1
ATOM 867 C CA . VAL A 1 104 ? -11.103 -14.050 0.720 1.00 93.44 104 VAL A CA 1
ATOM 868 C C . VAL A 1 104 ? -12.565 -13.874 0.300 1.00 93.44 104 VAL A C 1
ATOM 870 O O . VAL A 1 104 ? -13.452 -14.413 0.953 1.00 93.44 104 VAL A O 1
ATOM 873 N N . TRP A 1 105 ? -12.831 -13.161 -0.794 1.00 94.00 105 TRP A N 1
ATOM 874 C CA . TRP A 1 105 ? -14.185 -12.969 -1.323 1.00 94.00 105 TRP A CA 1
ATOM 875 C C . TRP A 1 105 ? -14.755 -14.203 -2.028 1.00 94.00 105 TRP A C 1
ATOM 877 O O . TRP A 1 105 ? -15.964 -14.436 -2.000 1.00 94.00 105 TRP A O 1
ATOM 887 N N . VAL A 1 106 ? -13.908 -15.000 -2.676 1.00 94.00 106 VAL A N 1
ATOM 888 C CA . VAL A 1 106 ? -14.336 -16.197 -3.409 1.00 94.00 106 VAL A CA 1
ATOM 889 C C . VAL A 1 106 ? -14.592 -17.374 -2.463 1.00 94.00 106 VAL A C 1
ATOM 891 O O . VAL A 1 106 ? -15.530 -18.141 -2.692 1.00 94.00 106 VAL A O 1
ATOM 894 N N . VAL A 1 107 ? -13.825 -17.487 -1.373 1.00 92.94 107 VAL A N 1
ATOM 895 C CA . VAL A 1 107 ? -13.918 -18.599 -0.408 1.00 92.94 107 VAL A CA 1
ATOM 896 C C . VAL A 1 107 ? -15.339 -18.838 0.137 1.00 92.94 107 VAL A C 1
ATOM 898 O O . VAL A 1 107 ? -15.757 -19.996 0.116 1.00 92.94 107 VAL A O 1
ATOM 901 N N . PRO A 1 108 ? -16.119 -17.823 0.568 1.00 91.06 108 PRO A N 1
ATOM 902 C CA . PRO A 1 108 ? -17.500 -18.019 1.022 1.00 91.06 108 PRO A CA 1
ATOM 903 C C . PRO A 1 108 ? -18.448 -18.563 -0.053 1.00 91.06 108 PRO A C 1
ATOM 905 O O . PRO A 1 108 ? -19.424 -19.225 0.281 1.00 91.06 108 PRO A O 1
ATOM 908 N N . ASN A 1 109 ? -18.167 -18.292 -1.331 1.00 92.38 109 ASN A N 1
ATOM 909 C CA . ASN A 1 109 ? -19.054 -18.624 -2.447 1.00 92.38 109 ASN A CA 1
ATOM 910 C C . ASN A 1 109 ? -18.732 -19.991 -3.073 1.00 92.38 109 ASN A C 1
ATOM 912 O O . ASN A 1 109 ? -19.641 -20.752 -3.392 1.00 92.38 109 ASN A O 1
ATOM 916 N N . LEU A 1 110 ? -17.446 -20.313 -3.258 1.00 90.25 110 LEU A N 1
ATOM 917 C CA . LEU A 1 110 ? -16.998 -21.564 -3.898 1.00 90.25 110 LEU A CA 1
ATOM 918 C C . LEU A 1 110 ? -16.521 -22.626 -2.898 1.00 90.25 110 LEU A C 1
ATOM 920 O O . LEU A 1 110 ? -16.273 -23.773 -3.270 1.00 90.25 110 LEU A O 1
ATOM 924 N N . GLY A 1 111 ? -16.364 -22.255 -1.629 1.00 88.44 111 GLY A N 1
ATOM 925 C CA . GLY A 1 111 ? -15.759 -23.096 -0.607 1.00 88.44 111 GLY A CA 1
ATOM 926 C C . GLY A 1 111 ? -14.228 -23.086 -0.658 1.00 88.44 111 GLY A C 1
ATOM 927 O O . GLY A 1 111 ? -13.594 -22.776 -1.672 1.00 88.44 111 GLY A O 1
ATOM 928 N N . TYR A 1 112 ? -13.612 -23.454 0.467 1.00 86.44 112 TYR A N 1
ATOM 929 C CA . TYR A 1 112 ? -12.161 -23.381 0.672 1.00 86.44 112 TYR A CA 1
ATOM 930 C C . TYR A 1 112 ? -11.356 -24.275 -0.293 1.00 86.44 112 TYR A C 1
ATOM 932 O O . TYR A 1 112 ? -10.337 -23.836 -0.820 1.00 86.44 112 TYR A O 1
ATOM 940 N N . LEU A 1 113 ? -11.829 -25.497 -0.589 1.00 89.3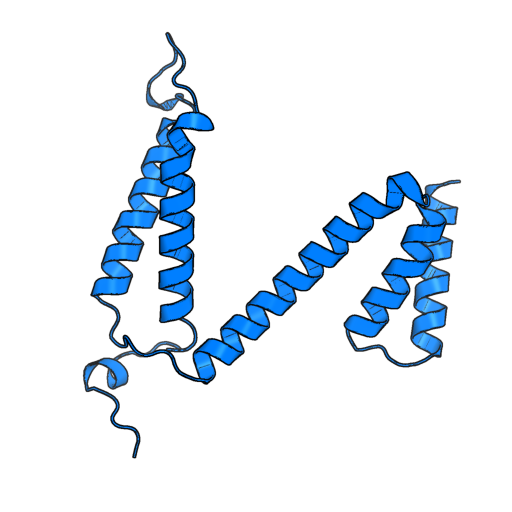8 113 LEU A N 1
ATOM 941 C CA . LEU A 1 113 ? -11.129 -26.446 -1.471 1.00 89.38 113 LEU A CA 1
ATOM 942 C C . LEU A 1 113 ? -10.992 -25.920 -2.905 1.00 89.38 113 LEU A C 1
ATOM 944 O O . LEU A 1 113 ? -9.885 -25.825 -3.429 1.00 89.38 113 LEU A O 1
ATOM 948 N N . ILE A 1 114 ? -12.123 -25.572 -3.526 1.00 90.25 114 ILE A N 1
ATOM 949 C CA . ILE A 1 114 ? -12.172 -25.118 -4.921 1.00 90.25 114 ILE A CA 1
ATOM 950 C C . ILE A 1 114 ? -11.406 -23.800 -5.055 1.00 90.25 114 ILE A C 1
ATOM 952 O O . ILE A 1 114 ? -10.603 -23.641 -5.972 1.00 90.25 114 ILE A O 1
ATOM 956 N N . SER A 1 115 ? -11.572 -22.892 -4.089 1.00 91.19 115 SER A N 1
ATOM 957 C CA . SER A 1 115 ? -10.849 -21.618 -4.074 1.00 91.19 115 SER A CA 1
ATOM 958 C C . SER A 1 115 ? -9.335 -21.826 -4.004 1.00 91.19 115 SER A C 1
ATOM 960 O O . SER A 1 115 ? -8.596 -21.234 -4.787 1.00 91.19 115 SER A O 1
ATOM 962 N N . THR A 1 116 ? -8.857 -22.712 -3.127 1.00 90.38 116 THR A N 1
ATOM 963 C CA . THR A 1 116 ? -7.418 -22.985 -2.966 1.00 90.38 116 THR A CA 1
ATOM 964 C C . THR A 1 116 ? -6.827 -23.659 -4.206 1.00 90.38 116 THR A C 1
ATOM 966 O O . THR A 1 116 ? -5.745 -23.280 -4.656 1.00 90.38 116 THR A O 1
ATOM 969 N N . LEU A 1 117 ? -7.555 -24.608 -4.805 1.00 91.69 117 LEU A N 1
ATOM 970 C CA . LEU A 1 117 ? -7.142 -25.301 -6.030 1.00 91.69 117 LEU A CA 1
ATOM 971 C C . LEU A 1 117 ? -7.060 -24.386 -7.255 1.00 91.69 117 LEU A C 1
ATOM 973 O O . LEU A 1 117 ? -6.313 -24.691 -8.178 1.00 91.69 117 LEU A O 1
ATOM 977 N N . ILE A 1 118 ? -7.796 -23.274 -7.275 1.00 92.06 118 ILE A N 1
ATOM 978 C CA . ILE A 1 118 ? -7.725 -22.283 -8.354 1.00 92.06 118 ILE A CA 1
ATOM 979 C C . ILE A 1 118 ? -6.630 -21.251 -8.063 1.00 92.06 118 ILE A C 1
ATOM 981 O O . ILE A 1 118 ? -5.765 -21.002 -8.905 1.00 92.06 118 ILE A O 1
ATOM 985 N N . PHE A 1 119 ? -6.644 -20.655 -6.869 1.00 93.25 119 PHE A N 1
ATOM 986 C CA . PHE A 1 119 ? -5.780 -19.519 -6.546 1.00 93.25 119 PHE A CA 1
ATOM 987 C C . PHE A 1 119 ? -4.313 -19.903 -6.387 1.00 93.25 119 PHE A C 1
ATOM 989 O O . PHE A 1 119 ? -3.446 -19.143 -6.810 1.00 93.25 119 PHE A O 1
ATOM 996 N N . LEU A 1 120 ? -4.010 -21.065 -5.807 1.00 91.94 120 LEU A N 1
ATOM 997 C CA . LEU A 1 120 ? -2.626 -21.454 -5.543 1.00 91.94 120 LEU A CA 1
ATOM 998 C C . LEU A 1 120 ? -1.854 -21.732 -6.854 1.00 91.94 120 LEU A C 1
ATOM 1000 O O . LEU A 1 120 ? -0.780 -21.153 -7.036 1.00 91.94 120 LEU A O 1
ATOM 1004 N N . PRO A 1 121 ? -2.401 -22.482 -7.833 1.00 92.12 121 PRO A N 1
ATOM 1005 C CA . PRO A 1 121 ? -1.814 -22.575 -9.172 1.00 92.12 121 PRO A CA 1
ATOM 1006 C C . PRO A 1 121 ? -1.786 -21.234 -9.922 1.00 92.12 121 PRO A C 1
ATOM 1008 O O . PRO A 1 121 ? -0.772 -20.899 -10.535 1.00 92.12 121 PRO A O 1
ATOM 1011 N N . ALA A 1 122 ? -2.851 -20.426 -9.847 1.00 92.88 122 ALA A N 1
ATOM 1012 C CA . ALA A 1 122 ? -2.889 -19.117 -10.509 1.00 92.88 122 ALA A CA 1
ATOM 1013 C C . ALA A 1 122 ? -1.788 -18.167 -9.996 1.00 92.88 122 ALA A C 1
ATOM 1015 O O . ALA A 1 122 ? -1.103 -17.516 -10.789 1.00 92.88 122 ALA A O 1
ATOM 1016 N N . LEU A 1 123 ? -1.557 -18.142 -8.681 1.00 91.69 123 LEU A N 1
ATOM 1017 C CA . LEU A 1 123 ? -0.474 -17.385 -8.056 1.00 91.69 123 LEU A CA 1
ATOM 1018 C C . LEU A 1 123 ? 0.903 -17.953 -8.408 1.00 91.69 123 LEU A C 1
ATOM 1020 O O . LEU A 1 123 ? 1.814 -17.178 -8.692 1.00 91.69 123 LEU A O 1
ATOM 1024 N N . ALA A 1 124 ? 1.060 -19.280 -8.460 1.00 91.31 124 ALA A N 1
ATOM 1025 C CA . ALA A 1 124 ? 2.307 -19.909 -8.899 1.00 91.31 124 ALA A CA 1
ATOM 1026 C C . ALA A 1 124 ? 2.649 -19.526 -10.349 1.00 91.31 124 ALA A C 1
ATOM 1028 O O . ALA A 1 124 ? 3.786 -19.143 -10.640 1.00 91.31 124 ALA A O 1
ATOM 1029 N N . TYR A 1 125 ? 1.654 -19.536 -11.241 1.00 92.12 125 TYR A N 1
ATOM 1030 C CA . TYR A 1 125 ? 1.807 -19.054 -12.611 1.00 92.12 125 TYR A CA 1
ATOM 1031 C C . TYR A 1 125 ? 2.225 -17.580 -12.643 1.00 92.12 125 TYR A C 1
ATOM 1033 O O . TYR A 1 125 ? 3.170 -17.214 -13.343 1.00 92.12 125 TYR A O 1
ATOM 1041 N N . ARG A 1 126 ? 1.555 -16.731 -11.853 1.00 90.94 126 ARG A N 1
ATOM 1042 C CA . ARG A 1 126 ? 1.830 -15.291 -11.796 1.00 90.94 126 ARG A CA 1
ATOM 1043 C C . ARG A 1 126 ? 3.208 -14.961 -11.217 1.00 90.94 126 ARG A C 1
ATOM 1045 O O . ARG A 1 126 ? 3.817 -13.981 -11.654 1.00 90.94 126 ARG A O 1
ATOM 1052 N N . ALA A 1 127 ? 3.705 -15.779 -10.292 1.00 88.81 127 ALA A N 1
ATOM 1053 C CA . ALA A 1 127 ? 5.052 -15.691 -9.732 1.00 88.81 127 ALA A CA 1
ATOM 1054 C C . ALA A 1 127 ? 6.157 -16.101 -10.729 1.00 88.81 127 ALA A C 1
ATOM 1056 O O . ALA A 1 127 ? 7.337 -15.927 -10.435 1.00 88.81 127 ALA A O 1
ATOM 1057 N N . GLY A 1 128 ? 5.789 -16.607 -11.913 1.00 90.06 128 GLY A N 1
ATOM 1058 C CA . GLY A 1 128 ? 6.716 -16.988 -12.982 1.00 90.06 128 GLY A CA 1
ATOM 1059 C C . GLY A 1 128 ? 6.954 -18.496 -13.105 1.00 90.06 128 GLY A C 1
ATOM 1060 O O . GLY A 1 128 ? 7.738 -18.928 -13.952 1.00 90.06 128 GLY A O 1
ATOM 1061 N N . TYR A 1 129 ? 6.276 -19.329 -12.305 1.00 88.12 129 TYR A N 1
ATOM 1062 C CA . TYR A 1 129 ? 6.367 -20.785 -12.422 1.00 88.12 129 TYR A CA 1
ATOM 1063 C C . TYR A 1 129 ? 5.431 -21.296 -13.523 1.00 88.12 129 TYR A C 1
ATOM 1065 O O . TYR A 1 129 ? 4.334 -21.789 -13.273 1.00 88.12 129 TYR A O 1
ATOM 1073 N N . HIS A 1 130 ? 5.884 -21.197 -14.773 1.00 85.69 130 HIS A N 1
ATOM 1074 C CA . HIS A 1 130 ? 5.096 -21.586 -15.952 1.00 85.69 130 HIS A CA 1
ATOM 1075 C C . HIS A 1 130 ? 5.153 -23.087 -16.297 1.00 85.69 130 HIS A C 1
ATOM 1077 O O . HIS A 1 130 ? 4.468 -23.547 -17.208 1.00 85.69 130 HIS A O 1
ATOM 1083 N N . ASN A 1 131 ? 5.972 -23.878 -15.598 1.00 90.94 131 ASN A N 1
ATOM 1084 C CA . ASN A 1 131 ? 6.125 -25.303 -15.889 1.00 90.94 131 ASN A CA 1
ATOM 1085 C C . ASN A 1 131 ? 4.880 -26.097 -15.448 1.00 90.94 131 ASN A C 1
ATOM 1087 O O . ASN A 1 131 ? 4.457 -26.002 -14.296 1.00 90.94 131 ASN A O 1
ATOM 1091 N N . LYS A 1 132 ? 4.353 -26.959 -16.331 1.00 86.12 132 LYS A N 1
ATOM 1092 C CA . LYS A 1 132 ? 3.212 -27.850 -16.042 1.00 86.12 132 LYS A CA 1
ATOM 1093 C C . LYS A 1 132 ? 3.419 -28.676 -14.765 1.00 86.12 132 LYS A C 1
ATOM 1095 O O . LYS A 1 132 ? 2.479 -28.824 -13.994 1.00 86.12 132 LYS A O 1
ATOM 1100 N N . LYS A 1 133 ? 4.653 -29.133 -14.499 1.00 89.31 133 LYS A N 1
ATOM 1101 C CA . LYS A 1 133 ? 4.995 -29.876 -13.268 1.00 89.31 133 LYS A CA 1
ATOM 1102 C C . LYS A 1 133 ? 4.813 -29.034 -11.999 1.00 89.31 133 LYS A C 1
ATOM 1104 O O . LYS A 1 133 ? 4.328 -29.529 -10.989 1.00 89.31 133 LYS A O 1
ATOM 1109 N N . MET A 1 134 ? 5.166 -27.749 -12.052 1.00 87.81 134 MET A N 1
ATOM 1110 C CA . MET A 1 134 ? 4.984 -26.839 -10.915 1.00 87.81 134 MET A CA 1
ATOM 1111 C C . MET A 1 134 ? 3.504 -26.572 -10.657 1.00 87.81 134 MET A C 1
ATOM 1113 O O . MET A 1 134 ? 3.092 -26.518 -9.505 1.00 87.81 134 MET A O 1
ATOM 1117 N N . MET A 1 135 ? 2.695 -26.492 -11.717 1.00 89.00 135 MET A N 1
ATOM 1118 C CA . MET A 1 135 ? 1.246 -26.324 -11.595 1.00 89.00 135 MET A CA 1
ATOM 1119 C C . MET A 1 135 ? 0.578 -27.527 -10.922 1.00 89.00 135 MET A C 1
ATOM 1121 O O . MET A 1 135 ? -0.285 -27.358 -10.064 1.00 89.00 135 MET A O 1
ATOM 1125 N N . THR A 1 136 ? 1.009 -28.745 -11.264 1.00 89.19 136 THR A N 1
ATOM 1126 C CA . THR A 1 136 ? 0.501 -29.964 -10.620 1.00 89.19 136 THR A CA 1
ATOM 1127 C C . THR A 1 136 ? 0.938 -30.066 -9.163 1.00 89.19 136 THR A C 1
ATOM 1129 O O . THR A 1 136 ? 0.127 -30.441 -8.323 1.00 89.19 136 THR A O 1
ATOM 1132 N N . TYR A 1 137 ? 2.179 -29.683 -8.832 1.00 91.75 137 TYR A N 1
ATOM 1133 C CA . TYR A 1 137 ? 2.624 -29.636 -7.434 1.00 91.75 137 TYR A CA 1
ATOM 1134 C C . TYR A 1 137 ? 1.876 -28.574 -6.631 1.00 91.75 137 TYR A C 1
ATOM 1136 O O . TYR A 1 137 ? 1.480 -28.843 -5.503 1.00 91.75 137 TYR A O 1
ATOM 1144 N N . ALA A 1 138 ? 1.617 -27.406 -7.220 1.00 89.81 138 ALA A N 1
ATOM 1145 C CA . ALA A 1 138 ? 0.803 -26.360 -6.615 1.00 89.81 138 ALA A CA 1
ATOM 1146 C C . ALA A 1 138 ? -0.611 -26.876 -6.293 1.00 89.81 138 ALA A C 1
ATOM 1148 O O . ALA A 1 138 ? -1.054 -26.792 -5.149 1.00 89.81 138 ALA A O 1
ATOM 1149 N N . ALA A 1 139 ? -1.291 -27.486 -7.266 1.00 90.12 139 ALA A N 1
ATOM 1150 C CA . ALA A 1 139 ? -2.614 -28.068 -7.047 1.00 90.12 139 ALA A CA 1
ATOM 1151 C C . ALA A 1 139 ? -2.586 -29.192 -5.995 1.00 90.12 139 ALA A C 1
ATOM 1153 O O . ALA A 1 139 ? -3.439 -29.225 -5.111 1.00 90.12 139 ALA A O 1
ATOM 1154 N N . GLY A 1 140 ? -1.578 -30.070 -6.043 1.00 92.31 140 GLY A N 1
ATOM 1155 C CA . GLY A 1 140 ? -1.395 -31.152 -5.074 1.00 92.31 140 GLY A CA 1
ATOM 1156 C C . GLY A 1 140 ? -1.175 -30.642 -3.649 1.00 92.31 140 GLY A C 1
ATOM 1157 O O . GLY A 1 140 ? -1.819 -31.123 -2.726 1.00 92.31 140 GLY A O 1
ATOM 1158 N N . ILE A 1 141 ? -0.332 -29.623 -3.465 1.00 91.38 141 ILE A N 1
ATOM 1159 C CA . ILE A 1 141 ? -0.122 -28.977 -2.162 1.00 91.38 141 ILE A CA 1
ATOM 1160 C C . ILE A 1 141 ? -1.412 -28.308 -1.684 1.00 91.38 141 ILE A C 1
ATOM 1162 O O . ILE A 1 141 ? -1.793 -28.495 -0.532 1.00 91.38 141 ILE A O 1
ATOM 1166 N N . GLY A 1 142 ? -2.106 -27.572 -2.557 1.00 88.06 142 GLY A N 1
ATOM 1167 C CA . GLY A 1 142 ? -3.382 -26.940 -2.221 1.00 88.06 142 GLY A CA 1
ATOM 1168 C C . GLY A 1 142 ? -4.426 -27.953 -1.754 1.00 88.06 142 GLY A C 1
ATOM 1169 O O . GLY A 1 142 ? -5.088 -27.735 -0.742 1.00 88.06 142 GLY A O 1
ATOM 1170 N N . PHE A 1 143 ? -4.515 -29.095 -2.437 1.00 91.00 143 PHE A N 1
ATOM 1171 C CA . PHE A 1 143 ? -5.356 -30.213 -2.023 1.00 91.00 143 PHE A CA 1
ATOM 1172 C C . PHE A 1 143 ? -4.934 -30.774 -0.659 1.00 91.00 143 PHE A C 1
ATOM 1174 O O . PHE A 1 143 ? -5.767 -30.869 0.240 1.00 91.00 143 PHE A O 1
ATOM 1181 N N . SER A 1 144 ? -3.648 -31.094 -0.480 1.00 89.75 144 SER A N 1
ATOM 1182 C CA . SER A 1 144 ? -3.119 -31.652 0.770 1.00 89.75 144 SER A CA 1
ATOM 1183 C C . SER A 1 144 ? -3.371 -30.737 1.964 1.00 89.75 144 SER A C 1
ATOM 1185 O O . SER A 1 144 ? -3.818 -31.215 3.001 1.00 89.75 144 SER A O 1
ATOM 1187 N N . ILE A 1 145 ? -3.148 -29.427 1.817 1.00 87.69 145 ILE A N 1
ATOM 1188 C CA . ILE A 1 145 ? -3.451 -28.434 2.856 1.00 87.69 145 ILE A CA 1
ATOM 1189 C C . ILE A 1 145 ? -4.929 -28.534 3.235 1.00 87.69 145 ILE A C 1
ATOM 1191 O O . ILE A 1 145 ? -5.259 -28.699 4.403 1.00 87.69 145 ILE A O 1
ATOM 1195 N N . VAL A 1 146 ? -5.833 -28.499 2.258 1.00 87.19 146 VAL A N 1
ATOM 1196 C CA . VAL A 1 146 ? -7.269 -28.532 2.551 1.00 87.19 146 VAL A CA 1
ATOM 1197 C C . VAL A 1 146 ? -7.678 -29.832 3.243 1.00 87.19 146 VAL A C 1
ATOM 1199 O O . VAL A 1 146 ? -8.457 -29.781 4.188 1.00 87.19 146 VAL A O 1
ATOM 1202 N N . VAL A 1 147 ? -7.168 -30.983 2.802 1.00 88.75 147 VAL A N 1
ATOM 1203 C CA . VAL A 1 147 ? -7.501 -32.277 3.419 1.00 88.75 147 VAL A CA 1
ATOM 1204 C C . VAL A 1 147 ? -6.972 -32.360 4.849 1.00 88.75 147 VAL A C 1
ATOM 1206 O O . VAL A 1 147 ? -7.722 -32.762 5.733 1.00 88.75 147 VAL A O 1
ATOM 1209 N N . ILE A 1 148 ? -5.727 -31.940 5.089 1.00 89.62 148 ILE A N 1
ATOM 1210 C CA . ILE A 1 148 ? -5.105 -31.972 6.422 1.00 89.62 148 ILE A CA 1
ATOM 1211 C C . ILE A 1 148 ? -5.824 -31.034 7.396 1.00 89.62 148 ILE A C 1
ATOM 1213 O O . ILE A 1 148 ? -6.047 -31.416 8.533 1.00 89.62 148 ILE A O 1
ATOM 1217 N N . PHE A 1 149 ? -6.190 -29.823 6.969 1.00 80.38 149 PHE A N 1
ATOM 1218 C CA . PHE A 1 149 ? -6.822 -28.832 7.850 1.00 80.38 149 PHE A CA 1
ATOM 1219 C C . PHE A 1 149 ? -8.341 -29.005 7.999 1.00 80.38 149 PHE A C 1
ATOM 1221 O O . PHE A 1 149 ? -8.937 -28.380 8.875 1.00 80.38 149 PHE A O 1
ATOM 1228 N N . LYS A 1 150 ? -8.984 -29.799 7.132 1.00 69.69 150 LYS A N 1
ATOM 1229 C CA . LYS A 1 150 ? -10.412 -30.138 7.234 1.00 69.69 150 LYS A CA 1
ATOM 1230 C C . LYS A 1 150 ? -10.666 -31.441 8.007 1.00 69.69 150 LYS A C 1
ATOM 1232 O O . LYS A 1 150 ? -11.786 -31.609 8.488 1.00 69.69 150 LYS A O 1
ATOM 1237 N N . SER A 1 151 ? -9.686 -32.348 8.058 1.00 54.88 151 SER A N 1
ATOM 1238 C CA . SER A 1 151 ? -9.747 -33.597 8.843 1.00 54.88 151 SER A CA 1
ATOM 1239 C C . SER A 1 151 ? -9.520 -33.323 10.324 1.00 54.88 151 SER A C 1
ATOM 1241 O O . SER A 1 151 ? -10.159 -34.027 11.133 1.00 54.88 151 SER A O 1
#

Secondary structure (DSSP, 8-state):
-----HHHHH--S--SSHHHHHHHHHHHHHHHHHHHHHH--PPTTS-GGG-TTHHHHHHHHHHHHHHHHHHHT-S-----HHHHHHHHHHHHHHHHHHHHHHHHHHHHHH-HHHHHHHHHHHHHHHTT---HHHHHHHHHHHHHHHHHHH-

Radius of gyration: 23.36 Å; Cα contacts (8 Å, |Δi|>4): 95; chains: 1; bounding box: 44×55×53 Å

Solvent-accessible surface area (backbone atoms only — not comparable to full-atom values): 8645 Å² total; per-residue (Å²): 132,85,90,72,49,77,57,51,73,70,53,91,66,85,78,63,34,52,60,62,50,44,52,51,52,35,52,51,29,50,53,51,54,68,44,41,70,83,78,39,62,86,61,88,97,56,58,72,93,72,31,77,39,50,62,60,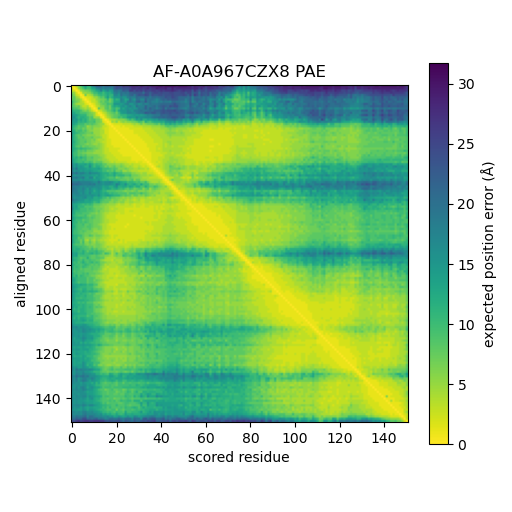51,54,52,34,52,47,48,37,51,53,38,50,51,47,60,68,68,45,73,62,92,72,91,47,73,64,26,52,56,47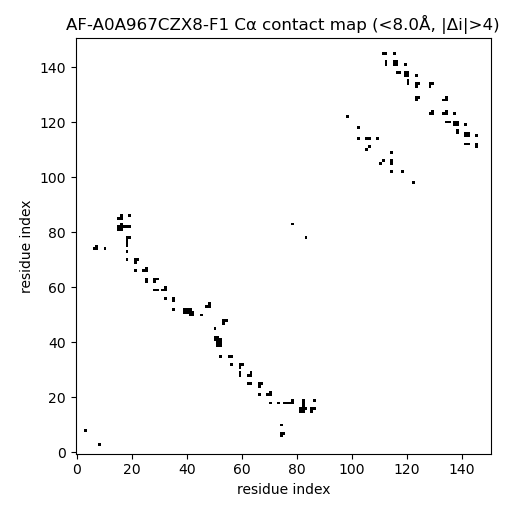,52,52,54,53,48,56,56,52,50,55,54,49,53,50,54,51,48,65,64,40,27,84,76,62,34,65,60,58,39,35,45,51,49,45,27,52,49,41,42,72,76,64,48,76,49,69,69,54,38,52,50,32,32,50,50,34,48,50,52,44,53,65,77,70,105

pLDDT: mean 86.23, std 9.6, range [44.56, 95.88]